Protein AF-A0A414SKC9-F1 (afdb_monomer_lite)

Organism: NCBI:txid40520

pLDDT: mean 85.46, std 13.26, range [43.56, 96.62]

Radius of gyration: 25.21 Å; chains: 1; bounding box: 48×33×68 Å

Foldseek 3Di:
DDDQDLVNLLVVLLVQLVVLVVCLVVVPDDDDPVPQPDPCNSVVSVVVSVVSVVVVVVVVCVVVVNDDDQPDDAQAWKWFDDPLDIDTFGFHDWDDDPVFIWTDTPPDIDTSVCYQPGMYSDPVSNVVNSVVVVVVVD

Sequence (138 aa):
MERLTLDDAIKYTKDVARKNRINKEKNTIIIPNSFISSNDCADKYGQVARWLERLKDYDDLEEKGLLFELPCKVGDLVFIISGENICGRKVKSIKILSTEIEFSTSDFTFRKESFGETVFLTRAEATKKLYEMEEQNG

Structure (mmCIF, N/CA/C/O backbone):
data_AF-A0A414SKC9-F1
#
_entry.id   AF-A0A414SKC9-F1
#
loop_
_atom_site.group_PDB
_atom_site.id
_atom_site.type_symbol
_atom_site.label_atom_id
_atom_site.label_alt_id
_atom_site.label_comp_id
_atom_site.label_asym_id
_atom_site.label_entity_id
_atom_site.label_seq_id
_atom_site.pdbx_PDB_ins_code
_atom_site.Cartn_x
_atom_site.Cartn_y
_atom_site.Cartn_z
_atom_site.occupancy
_atom_site.B_iso_or_equiv
_atom_site.auth_seq_id
_atom_site.auth_comp_id
_atom_site.auth_asym_id
_atom_site.auth_atom_id
_atom_site.pdbx_PDB_model_num
ATOM 1 N N . MET A 1 1 ? 2.800 -18.128 -28.504 1.00 59.84 1 MET A N 1
ATOM 2 C CA . MET A 1 1 ? 3.489 -16.823 -28.483 1.00 59.84 1 MET A CA 1
ATOM 3 C C . MET A 1 1 ? 4.120 -16.703 -27.113 1.00 59.84 1 MET A C 1
ATOM 5 O O . MET A 1 1 ? 3.415 -16.917 -26.133 1.00 59.84 1 MET A O 1
ATOM 9 N N . GLU A 1 2 ? 5.432 -16.520 -27.052 1.00 78.56 2 GLU A N 1
ATOM 10 C CA . GLU A 1 2 ? 6.170 -16.402 -25.791 1.00 78.56 2 GLU A CA 1
ATOM 11 C C . GLU A 1 2 ? 5.689 -15.152 -25.036 1.00 78.56 2 GLU A C 1
ATOM 13 O O . GLU A 1 2 ? 5.417 -14.123 -25.661 1.00 78.56 2 GLU A O 1
ATOM 18 N N . ARG A 1 3 ? 5.473 -15.257 -23.718 1.00 82.69 3 ARG A N 1
ATOM 19 C CA . ARG A 1 3 ? 5.048 -14.102 -22.914 1.00 82.69 3 ARG A CA 1
ATOM 20 C C . AR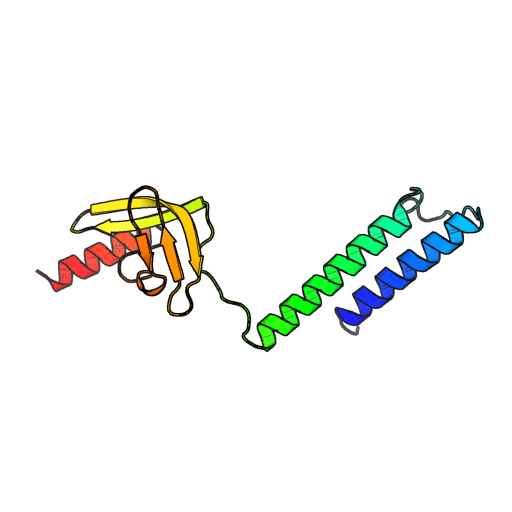G A 1 3 ? 6.235 -13.154 -22.771 1.00 82.69 3 ARG A C 1
ATOM 22 O O . ARG A 1 3 ? 7.316 -13.590 -22.399 1.00 82.69 3 ARG A O 1
ATOM 29 N N . LEU A 1 4 ? 6.013 -11.870 -23.041 1.00 87.69 4 LEU A N 1
ATOM 30 C CA . LEU A 1 4 ? 7.008 -10.825 -22.818 1.00 87.69 4 LEU A CA 1
ATOM 31 C C . LEU A 1 4 ? 7.382 -10.778 -21.328 1.00 87.69 4 LEU A C 1
ATOM 33 O O . LEU A 1 4 ? 6.494 -10.616 -20.490 1.00 87.69 4 LEU A O 1
ATOM 37 N N . THR A 1 5 ? 8.672 -10.902 -21.010 1.00 92.00 5 THR A N 1
ATOM 38 C CA . THR A 1 5 ? 9.169 -10.764 -19.633 1.00 92.00 5 THR A CA 1
ATOM 39 C C . THR A 1 5 ? 9.458 -9.300 -19.293 1.00 92.00 5 THR A C 1
ATOM 41 O O . THR A 1 5 ? 9.628 -8.456 -20.180 1.00 92.00 5 THR A O 1
ATOM 44 N N . LEU A 1 6 ? 9.533 -8.981 -17.996 1.00 91.31 6 LEU A N 1
ATOM 45 C CA . LEU A 1 6 ? 9.893 -7.636 -17.542 1.00 91.31 6 LEU A CA 1
ATOM 46 C C . LEU A 1 6 ? 11.309 -7.248 -18.005 1.00 91.31 6 LEU A C 1
ATOM 48 O O . LEU A 1 6 ? 11.529 -6.119 -18.443 1.00 91.31 6 LEU A O 1
ATOM 52 N N . ASP A 1 7 ? 12.240 -8.205 -18.011 1.00 92.31 7 ASP A N 1
ATOM 53 C CA . ASP A 1 7 ? 13.603 -8.013 -18.514 1.00 92.31 7 ASP A CA 1
ATOM 54 C C . ASP A 1 7 ? 13.642 -7.706 -20.014 1.00 92.31 7 ASP A C 1
ATOM 56 O O . ASP A 1 7 ? 14.345 -6.783 -20.445 1.00 92.31 7 ASP A O 1
ATOM 60 N N . ASP A 1 8 ? 12.834 -8.410 -20.810 1.00 93.62 8 ASP A N 1
ATOM 61 C CA . ASP A 1 8 ? 12.705 -8.133 -22.241 1.00 93.62 8 ASP A CA 1
ATOM 62 C C . ASP A 1 8 ? 12.139 -6.730 -22.488 1.00 93.62 8 ASP A C 1
ATOM 64 O O . ASP A 1 8 ? 12.639 -5.992 -23.344 1.00 93.62 8 ASP A O 1
ATOM 68 N N . ALA A 1 9 ? 11.133 -6.324 -21.706 1.00 92.56 9 ALA A N 1
ATOM 69 C CA . ALA A 1 9 ? 10.525 -5.001 -21.795 1.00 92.56 9 ALA A CA 1
ATOM 70 C C . ALA A 1 9 ? 11.512 -3.880 -21.419 1.00 92.56 9 ALA A C 1
ATOM 72 O O . ALA A 1 9 ? 11.601 -2.873 -22.133 1.00 92.56 9 ALA A O 1
ATOM 73 N N . ILE A 1 10 ? 12.293 -4.052 -20.345 1.00 93.81 10 ILE A N 1
ATOM 74 C CA . ILE A 1 10 ? 13.350 -3.110 -19.937 1.00 93.81 10 ILE A CA 1
ATOM 75 C C . ILE A 1 10 ? 14.387 -2.977 -21.054 1.00 93.81 10 ILE A C 1
ATOM 77 O O . ILE A 1 10 ? 14.714 -1.859 -21.472 1.00 93.81 10 ILE A O 1
ATOM 81 N N . LYS A 1 11 ? 14.885 -4.108 -21.568 1.00 94.12 11 LYS A N 1
ATOM 82 C CA . LYS A 1 11 ? 15.896 -4.144 -22.631 1.00 94.12 11 LYS A CA 1
ATOM 83 C C . LYS A 1 11 ? 15.404 -3.434 -23.889 1.00 94.12 11 LYS A C 1
ATOM 85 O O . LYS A 1 11 ? 16.082 -2.533 -24.386 1.00 94.12 11 LYS A O 1
ATOM 90 N N . TYR A 1 12 ? 14.208 -3.785 -24.361 1.00 90.38 12 TYR A N 1
ATOM 91 C CA . TYR A 1 12 ? 13.593 -3.166 -25.531 1.00 90.38 12 TYR A CA 1
ATOM 92 C C . TYR A 1 12 ? 13.460 -1.648 -25.363 1.00 90.38 12 TYR A C 1
ATOM 94 O O . TYR A 1 12 ? 13.878 -0.878 -26.229 1.00 90.38 12 TYR A O 1
ATOM 102 N N . THR A 1 13 ? 12.941 -1.203 -24.219 1.00 89.94 13 THR A N 1
ATOM 103 C CA . THR A 1 13 ? 12.705 0.218 -23.937 1.00 89.94 13 THR A CA 1
ATOM 104 C C . THR A 1 13 ? 14.014 1.017 -23.911 1.00 89.94 13 THR A C 1
ATOM 106 O O . THR A 1 13 ? 14.090 2.102 -24.497 1.00 89.94 13 THR A O 1
ATOM 109 N N . LYS A 1 14 ? 15.079 0.470 -23.306 1.00 90.12 14 LYS A N 1
ATOM 110 C CA . LYS A 1 14 ? 16.421 1.079 -23.320 1.00 90.12 14 LYS A CA 1
ATOM 111 C C . LYS A 1 14 ? 16.987 1.186 -24.733 1.00 90.12 14 LYS A C 1
ATOM 113 O O . LYS A 1 14 ? 17.551 2.222 -25.092 1.00 90.12 14 LYS A O 1
ATOM 118 N N . ASP A 1 15 ? 16.822 0.145 -25.543 1.00 88.50 15 ASP A N 1
ATOM 119 C CA . ASP A 1 15 ? 17.288 0.147 -26.928 1.00 88.50 15 ASP A CA 1
ATOM 120 C C . ASP A 1 15 ? 16.556 1.180 -27.783 1.00 88.50 15 ASP A C 1
ATOM 122 O O . ASP A 1 15 ? 17.188 1.889 -28.572 1.00 88.50 15 ASP A O 1
ATOM 126 N N . VAL A 1 16 ? 15.242 1.320 -27.599 1.00 85.25 16 VAL A N 1
ATOM 127 C CA . VAL A 1 16 ? 14.455 2.373 -28.248 1.00 85.25 16 VAL A CA 1
ATOM 128 C C . VAL A 1 16 ? 14.952 3.750 -27.806 1.00 85.25 16 VAL A C 1
ATOM 130 O O . VAL A 1 16 ? 15.236 4.590 -28.661 1.00 85.25 16 VAL A O 1
ATOM 133 N N . ALA A 1 17 ? 15.143 3.989 -26.506 1.00 85.44 17 ALA A N 1
ATOM 134 C CA . ALA A 1 17 ? 15.663 5.262 -26.001 1.00 85.44 17 ALA A CA 1
ATOM 135 C C . ALA A 1 17 ? 17.030 5.614 -26.619 1.00 85.44 17 ALA A C 1
ATOM 137 O O . ALA A 1 17 ? 17.232 6.728 -27.105 1.00 85.44 17 ALA A O 1
ATOM 138 N N . ARG A 1 18 ? 17.953 4.644 -26.670 1.00 85.62 18 ARG A N 1
ATOM 139 C CA . ARG A 1 18 ? 19.290 4.799 -27.264 1.00 85.62 18 ARG A CA 1
ATOM 140 C C . ARG A 1 18 ? 19.225 5.135 -28.752 1.00 85.62 18 ARG A C 1
ATOM 142 O O . ARG A 1 18 ? 19.877 6.083 -29.184 1.00 85.62 18 ARG A O 1
ATOM 149 N N . LYS A 1 19 ? 18.438 4.387 -29.533 1.00 82.81 19 LYS A N 1
ATOM 150 C CA . LYS A 1 19 ? 18.257 4.641 -30.973 1.00 82.81 19 LYS A CA 1
ATOM 151 C C . LYS A 1 19 ? 17.720 6.051 -31.222 1.00 82.81 19 LYS A C 1
ATOM 153 O O . LYS A 1 19 ? 18.223 6.748 -32.096 1.00 82.81 19 LYS A O 1
ATOM 158 N N . ASN A 1 20 ? 16.770 6.502 -30.403 1.00 77.06 20 ASN A N 1
ATOM 159 C CA . ASN A 1 20 ? 16.232 7.857 -30.495 1.00 77.06 20 ASN A CA 1
ATOM 160 C C . ASN A 1 20 ? 17.271 8.944 -30.164 1.00 77.06 20 ASN A C 1
ATOM 162 O O . ASN A 1 20 ? 17.295 9.963 -30.851 1.00 77.06 20 ASN A O 1
ATOM 166 N N . ARG A 1 21 ? 18.169 8.735 -29.185 1.00 78.88 21 ARG A N 1
ATOM 167 C CA . ARG A 1 21 ? 19.283 9.675 -28.918 1.00 78.88 21 ARG A CA 1
ATOM 168 C C . ARG A 1 21 ? 20.233 9.797 -30.105 1.00 78.88 21 ARG A C 1
ATOM 170 O O . ARG A 1 21 ? 20.508 10.906 -30.548 1.00 78.88 21 ARG A O 1
ATOM 177 N N . ILE A 1 22 ? 20.662 8.662 -30.658 1.00 78.38 22 ILE A N 1
ATOM 178 C CA . ILE A 1 22 ? 21.570 8.624 -31.814 1.00 78.38 22 ILE A CA 1
ATOM 179 C C . ILE A 1 22 ? 20.944 9.339 -33.020 1.00 78.38 22 ILE A C 1
ATOM 181 O O . ILE A 1 22 ? 21.619 10.095 -33.713 1.00 78.38 22 ILE A O 1
ATOM 185 N N . ASN A 1 23 ? 19.649 9.126 -33.269 1.00 71.75 23 ASN A N 1
ATOM 186 C CA . ASN A 1 23 ? 18.946 9.785 -34.371 1.00 71.75 23 ASN A CA 1
ATOM 187 C C . ASN A 1 23 ? 18.857 11.307 -34.176 1.00 71.75 23 ASN A C 1
ATOM 189 O O . ASN A 1 23 ? 19.034 12.052 -35.140 1.00 71.75 23 ASN A O 1
ATOM 193 N N . LYS A 1 24 ? 18.633 11.764 -32.935 1.00 70.00 24 LYS A N 1
ATOM 194 C CA . LYS A 1 24 ? 18.621 13.189 -32.571 1.00 70.00 24 LYS A CA 1
ATOM 195 C C . LYS A 1 24 ? 19.979 13.848 -32.826 1.00 70.00 24 LYS A C 1
ATOM 197 O O . LYS A 1 24 ? 20.029 14.905 -33.443 1.00 70.00 24 LYS A O 1
ATOM 202 N N . GLU A 1 25 ? 21.073 13.211 -32.409 1.00 71.88 25 GLU A N 1
ATOM 203 C CA . GLU A 1 25 ? 22.442 13.714 -32.618 1.00 71.88 25 GLU A CA 1
ATOM 204 C C . GLU A 1 25 ? 22.825 13.791 -34.102 1.00 71.88 25 GLU A C 1
ATOM 206 O O . GLU A 1 25 ? 23.480 14.736 -34.533 1.00 71.88 25 GLU A O 1
ATOM 211 N N . LYS A 1 26 ? 22.393 12.813 -34.905 1.00 72.12 26 LYS A N 1
ATOM 212 C CA . LYS A 1 26 ? 22.717 12.735 -36.337 1.00 72.12 26 LYS A CA 1
ATOM 213 C C . LYS A 1 26 ? 21.822 13.601 -37.231 1.00 72.12 26 LYS A C 1
ATOM 215 O O . LYS A 1 26 ? 21.963 13.537 -38.451 1.00 72.12 26 LYS A O 1
ATOM 220 N N . ASN A 1 27 ? 20.888 14.367 -36.656 1.00 61.88 27 ASN A N 1
ATOM 221 C CA . ASN A 1 27 ? 19.907 15.202 -37.363 1.00 61.88 27 ASN A CA 1
ATOM 222 C C . ASN A 1 27 ? 19.174 14.461 -38.505 1.00 61.88 27 ASN A C 1
ATOM 224 O O . ASN A 1 27 ? 18.780 15.044 -39.514 1.00 61.88 27 ASN A O 1
ATOM 228 N N . THR A 1 28 ? 19.042 13.137 -38.375 1.00 57.84 28 THR A N 1
ATOM 229 C CA . THR A 1 28 ? 18.430 12.284 -39.391 1.00 57.84 28 THR A CA 1
ATOM 230 C C . THR A 1 28 ? 16.948 12.207 -39.058 1.00 57.84 28 THR A C 1
ATOM 232 O O . THR A 1 28 ? 16.547 11.464 -38.163 1.00 57.84 28 THR A O 1
ATOM 235 N N . ILE A 1 29 ? 16.132 13.023 -39.728 1.00 58.91 29 ILE A N 1
ATOM 236 C CA . ILE A 1 29 ? 14.672 12.970 -39.602 1.00 58.91 29 ILE A CA 1
ATOM 237 C C . ILE A 1 29 ? 14.220 11.598 -40.113 1.00 58.91 29 ILE A C 1
ATOM 239 O O . ILE A 1 29 ? 14.096 11.381 -41.314 1.00 58.91 29 ILE A O 1
ATOM 243 N N . ILE A 1 30 ? 13.990 10.653 -39.204 1.00 54.03 30 ILE A N 1
ATOM 244 C CA . ILE A 1 30 ? 13.285 9.411 -39.512 1.00 54.03 30 ILE A CA 1
ATOM 245 C C . ILE A 1 30 ? 11.843 9.608 -39.044 1.00 54.03 30 ILE A C 1
ATOM 247 O O . ILE A 1 30 ? 11.563 9.549 -37.849 1.00 54.03 30 ILE A O 1
ATOM 251 N N . ILE A 1 31 ? 10.920 9.836 -39.976 1.00 52.72 31 ILE A N 1
ATOM 252 C CA . ILE A 1 31 ? 9.481 9.658 -39.740 1.00 52.72 31 ILE A CA 1
ATOM 253 C C . ILE A 1 31 ? 8.988 8.720 -40.848 1.00 52.72 31 ILE A C 1
ATOM 255 O O . ILE A 1 31 ? 9.130 9.054 -42.022 1.00 52.72 31 ILE A O 1
ATOM 259 N N . PRO A 1 32 ? 8.522 7.506 -40.497 1.00 45.16 32 PRO A N 1
ATOM 260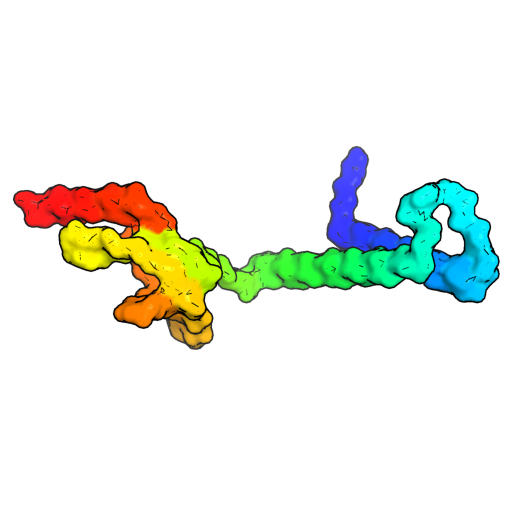 C CA . PRO A 1 32 ? 7.088 7.292 -40.321 1.00 45.16 32 PRO A CA 1
ATOM 261 C C . PRO A 1 32 ? 6.782 6.343 -39.155 1.00 45.16 32 PRO A C 1
ATOM 263 O O . PRO A 1 32 ? 6.618 5.139 -39.310 1.00 45.16 32 PRO A O 1
ATOM 266 N N . ASN A 1 33 ? 6.656 6.922 -37.968 1.00 43.56 33 ASN A N 1
ATOM 267 C CA . ASN A 1 33 ? 5.501 6.650 -37.121 1.00 43.56 33 ASN A CA 1
ATOM 268 C C . ASN A 1 33 ? 5.236 7.942 -36.352 1.00 43.56 33 ASN A C 1
ATOM 270 O O . ASN A 1 33 ? 6.034 8.366 -35.516 1.00 43.56 33 ASN A O 1
ATOM 274 N N . SER A 1 34 ? 4.132 8.601 -36.684 1.00 46.56 34 SER A N 1
ATOM 275 C CA . SER A 1 34 ? 3.702 9.922 -36.205 1.00 46.56 34 SER A CA 1
ATOM 276 C C . SER A 1 34 ? 3.516 10.043 -34.682 1.00 46.56 34 SER A C 1
ATOM 278 O O . SER A 1 34 ? 3.122 11.097 -34.200 1.00 46.56 34 SER A O 1
ATOM 280 N N . PHE A 1 35 ? 3.840 9.007 -33.904 1.00 47.22 35 PHE A N 1
ATOM 281 C CA . PHE A 1 35 ? 3.797 9.017 -32.440 1.00 47.22 35 PHE A CA 1
ATOM 282 C C . PHE A 1 35 ? 5.120 9.420 -31.771 1.00 47.22 35 PH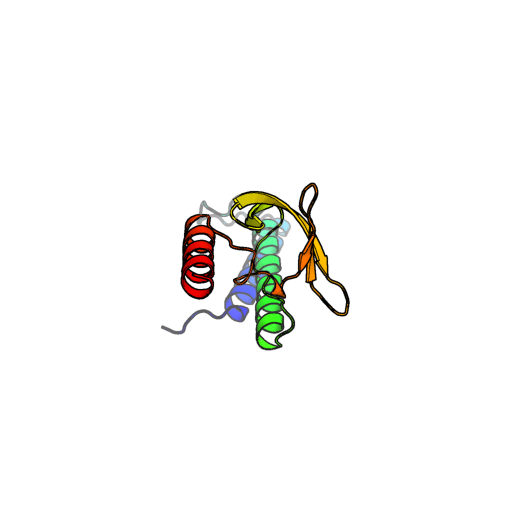E A C 1
ATOM 284 O O . PHE A 1 35 ? 5.150 9.644 -30.563 1.00 47.22 35 PHE A O 1
ATOM 291 N N . ILE A 1 36 ? 6.216 9.519 -32.533 1.00 49.59 36 ILE A N 1
ATOM 292 C CA . ILE A 1 36 ? 7.574 9.648 -31.984 1.00 49.59 36 ILE A CA 1
ATOM 293 C C . ILE A 1 36 ? 8.358 10.805 -32.643 1.00 49.59 36 ILE A C 1
ATOM 295 O O . ILE A 1 36 ? 9.578 10.784 -32.731 1.00 49.59 36 ILE A O 1
ATOM 299 N N . SER A 1 37 ? 7.684 11.854 -33.122 1.00 50.84 37 SER A N 1
ATOM 300 C CA . SER A 1 37 ? 8.360 13.056 -33.652 1.00 50.84 37 SER A CA 1
ATOM 301 C C . SER A 1 37 ? 8.419 14.206 -32.641 1.00 50.84 37 SER A C 1
ATOM 303 O O . SER A 1 37 ? 8.334 15.375 -33.013 1.00 50.84 37 SER A O 1
ATOM 305 N N . SER A 1 38 ? 8.534 13.901 -31.348 1.00 54.34 38 SER A N 1
ATOM 306 C CA . SER A 1 38 ? 8.819 14.924 -30.340 1.00 54.34 38 SER A CA 1
ATOM 307 C C . SER A 1 38 ? 10.268 14.785 -29.887 1.00 54.34 38 SER A C 1
ATOM 309 O O . SER A 1 38 ? 10.765 13.678 -29.671 1.00 54.34 38 SER A O 1
ATOM 311 N N . ASN A 1 39 ? 10.940 15.925 -29.732 1.00 57.06 39 ASN A N 1
ATOM 312 C CA . ASN A 1 39 ? 12.343 16.064 -29.321 1.00 57.06 39 ASN A CA 1
ATOM 313 C C . ASN A 1 39 ? 12.682 15.374 -27.973 1.00 57.06 39 ASN A C 1
ATOM 315 O O . ASN A 1 39 ? 13.859 15.273 -27.617 1.00 57.06 39 ASN A O 1
ATOM 319 N N . ASP A 1 40 ? 11.653 14.878 -27.272 1.00 64.50 40 ASP A N 1
ATOM 320 C CA . ASP A 1 40 ? 11.668 14.284 -25.931 1.00 64.50 40 ASP A CA 1
ATOM 321 C C . ASP A 1 40 ? 11.439 12.766 -25.938 1.00 64.50 40 ASP A C 1
ATOM 323 O O . ASP A 1 40 ? 11.345 12.144 -24.880 1.00 64.50 40 ASP A O 1
ATOM 327 N N . CYS A 1 41 ? 11.296 12.140 -27.110 1.00 71.62 41 CYS A N 1
ATOM 328 C CA . CYS A 1 41 ? 11.043 10.704 -27.212 1.00 71.62 41 CYS A CA 1
ATOM 329 C C . CYS A 1 41 ? 12.076 9.882 -26.418 1.00 71.62 41 CYS A C 1
ATOM 331 O O . CYS A 1 41 ? 11.710 9.043 -25.593 1.00 71.62 41 CYS A O 1
ATOM 333 N N . ALA A 1 42 ? 13.365 10.141 -26.642 1.00 74.50 42 ALA A N 1
ATOM 334 C CA . ALA A 1 42 ? 14.440 9.412 -25.980 1.00 74.50 42 ALA A CA 1
ATOM 335 C C . ALA A 1 42 ? 14.348 9.495 -24.450 1.00 74.50 42 ALA A C 1
ATOM 337 O O . ALA A 1 42 ? 14.605 8.511 -23.755 1.00 74.50 42 ALA A O 1
ATOM 338 N N . ASP A 1 43 ? 13.943 10.653 -23.932 1.00 82.31 43 ASP A N 1
ATOM 339 C CA . ASP A 1 43 ? 13.836 10.898 -22.500 1.00 82.31 43 ASP A CA 1
ATOM 340 C C . ASP A 1 43 ? 12.595 10.232 -21.905 1.00 82.31 43 ASP A C 1
ATOM 342 O O . ASP A 1 43 ? 12.686 9.643 -20.826 1.00 82.31 43 ASP A O 1
ATOM 346 N N . LYS A 1 44 ? 11.476 10.211 -22.642 1.00 84.38 44 LYS A N 1
ATOM 347 C CA . LYS A 1 44 ? 10.262 9.463 -22.274 1.00 84.38 44 LYS A CA 1
ATOM 348 C C . LYS A 1 44 ? 10.519 7.958 -22.212 1.00 84.38 44 LYS A C 1
ATOM 350 O O . LYS A 1 44 ? 10.236 7.345 -21.188 1.00 84.38 44 LYS A O 1
ATOM 355 N N . TYR A 1 45 ? 11.119 7.358 -23.244 1.00 85.62 45 TYR A N 1
ATOM 356 C CA . TYR A 1 45 ? 11.485 5.934 -23.197 1.00 85.62 45 TYR A CA 1
ATOM 357 C C . TYR A 1 45 ? 12.525 5.659 -22.105 1.00 85.62 45 TYR A C 1
ATOM 359 O O . TYR A 1 45 ? 12.427 4.664 -21.393 1.00 85.62 45 TYR A O 1
ATOM 367 N N . GLY A 1 46 ? 13.476 6.571 -21.893 1.00 86.19 46 GLY A N 1
ATOM 368 C CA . GLY A 1 46 ? 14.400 6.483 -20.766 1.00 86.19 46 GLY A CA 1
ATOM 369 C C . GLY A 1 46 ? 13.692 6.492 -19.405 1.00 86.19 46 GLY A C 1
ATOM 370 O O . GLY A 1 46 ? 14.091 5.756 -18.508 1.00 86.19 46 GLY A O 1
ATOM 371 N N . GLN A 1 47 ? 12.640 7.296 -19.237 1.00 90.56 47 GLN A N 1
ATOM 372 C CA . GLN A 1 47 ? 11.826 7.322 -18.020 1.00 90.56 47 GLN A CA 1
ATOM 373 C C . GLN A 1 47 ? 11.037 6.026 -17.829 1.00 90.56 47 GLN A C 1
ATOM 375 O O . GLN A 1 47 ? 11.059 5.477 -16.730 1.00 90.56 47 GLN A O 1
ATOM 380 N N . VAL A 1 48 ? 10.414 5.508 -18.890 1.00 91.94 48 VAL A N 1
ATOM 381 C CA . VAL A 1 48 ? 9.703 4.222 -18.850 1.00 91.94 48 VAL A CA 1
ATOM 382 C C . VAL A 1 48 ? 10.653 3.094 -18.448 1.00 91.94 48 VAL A C 1
ATOM 384 O O . VAL A 1 48 ? 10.316 2.310 -17.569 1.00 91.94 48 VAL A O 1
ATOM 387 N N . ALA A 1 49 ? 11.869 3.053 -19.003 1.00 91.75 49 ALA A N 1
ATOM 388 C CA . ALA A 1 49 ? 12.863 2.046 -18.631 1.00 91.75 49 ALA A CA 1
ATOM 389 C C . ALA A 1 49 ? 13.202 2.094 -17.130 1.00 91.75 49 ALA A C 1
ATOM 391 O O . ALA A 1 49 ? 13.248 1.049 -16.492 1.00 91.75 49 ALA A O 1
ATOM 392 N N . ARG A 1 50 ? 13.356 3.295 -16.553 1.00 93.00 50 ARG A N 1
ATOM 393 C CA . ARG A 1 50 ? 13.599 3.460 -15.108 1.00 93.00 50 ARG A CA 1
ATOM 394 C C . ARG A 1 50 ? 12.418 3.005 -14.250 1.00 93.00 50 ARG A C 1
ATOM 396 O O . ARG A 1 50 ? 12.621 2.486 -13.159 1.00 93.00 50 ARG A O 1
ATOM 403 N N . TRP A 1 51 ? 11.183 3.232 -14.698 1.00 96.38 51 TRP A N 1
ATOM 404 C CA . TRP A 1 51 ? 10.004 2.738 -13.982 1.00 96.38 51 TRP A CA 1
ATOM 405 C C . TRP A 1 51 ? 9.919 1.214 -14.010 1.00 96.38 51 TRP A C 1
ATOM 407 O O . TRP A 1 51 ? 9.603 0.622 -12.985 1.00 96.38 51 TRP A O 1
ATOM 417 N N . LEU A 1 52 ? 10.247 0.592 -15.144 1.00 95.25 52 LEU A N 1
ATOM 418 C CA . LEU A 1 52 ? 10.285 -0.864 -15.265 1.00 95.25 52 LEU A CA 1
ATOM 419 C C . LEU A 1 52 ? 11.388 -1.487 -14.393 1.00 95.25 52 LEU A C 1
ATOM 421 O O . LEU A 1 52 ? 11.153 -2.519 -13.779 1.00 95.25 52 LEU A O 1
ATOM 425 N N . GLU A 1 53 ? 12.556 -0.848 -14.281 1.00 94.50 53 GLU A N 1
ATOM 426 C CA . GLU A 1 53 ? 13.607 -1.281 -13.346 1.00 94.50 53 GLU A CA 1
ATOM 427 C C . GLU A 1 53 ? 13.135 -1.222 -11.892 1.00 94.50 53 GLU A C 1
ATOM 429 O O . GLU A 1 53 ? 13.270 -2.200 -11.170 1.00 94.50 53 GLU A O 1
ATOM 434 N N . ARG A 1 54 ? 12.500 -0.117 -11.481 1.00 95.06 54 ARG A N 1
ATOM 435 C CA . ARG A 1 54 ? 11.927 -0.015 -10.130 1.00 95.06 54 ARG A CA 1
ATOM 436 C C . ARG A 1 54 ? 10.869 -1.080 -9.867 1.00 95.06 54 ARG A C 1
ATOM 438 O O . ARG A 1 54 ? 10.771 -1.551 -8.744 1.00 95.06 54 ARG A O 1
ATOM 445 N N . LEU A 1 55 ? 10.061 -1.415 -10.872 1.00 93.88 55 LEU A N 1
ATOM 446 C CA . LEU A 1 55 ? 9.074 -2.485 -10.754 1.00 93.88 55 LEU A CA 1
ATOM 447 C C . LEU A 1 55 ? 9.762 -3.831 -10.516 1.00 93.88 55 LEU A C 1
ATOM 449 O O . LEU A 1 55 ? 9.373 -4.539 -9.600 1.00 93.88 55 LEU A O 1
ATOM 453 N N . LYS A 1 56 ? 10.835 -4.118 -11.259 1.00 92.88 56 LYS A N 1
ATOM 454 C CA . LYS A 1 56 ? 11.642 -5.323 -11.052 1.00 92.88 56 LYS A CA 1
ATOM 455 C C . LYS A 1 56 ? 12.222 -5.379 -9.637 1.00 92.88 56 LYS A C 1
ATOM 457 O O . LYS A 1 56 ? 12.167 -6.420 -8.998 1.00 92.88 56 LYS A O 1
ATOM 462 N N . ASP A 1 57 ? 12.729 -4.254 -9.134 1.00 91.44 57 ASP A N 1
ATOM 463 C CA . ASP A 1 57 ? 13.234 -4.175 -7.761 1.00 91.44 57 ASP A CA 1
ATOM 464 C C . ASP A 1 57 ? 12.126 -4.458 -6.729 1.00 91.44 57 ASP A C 1
ATOM 466 O O . ASP A 1 57 ? 12.395 -5.081 -5.705 1.00 91.44 57 ASP A O 1
ATOM 470 N N . TYR A 1 58 ? 10.886 -4.015 -6.973 1.00 90.12 58 TYR A N 1
ATOM 471 C CA . TYR A 1 58 ? 9.754 -4.322 -6.092 1.00 90.12 58 TYR A CA 1
ATOM 472 C C . TYR A 1 58 ? 9.373 -5.803 -6.130 1.00 90.12 58 TYR A C 1
ATOM 474 O O . TYR A 1 58 ? 9.233 -6.381 -5.056 1.00 90.12 58 TYR A O 1
ATOM 482 N N . ASP A 1 59 ? 9.272 -6.410 -7.315 1.00 88.12 59 ASP A N 1
ATOM 483 C CA . ASP A 1 59 ? 8.982 -7.844 -7.466 1.00 88.12 59 ASP A CA 1
ATOM 484 C C . ASP A 1 59 ? 10.041 -8.686 -6.723 1.00 88.12 59 ASP A C 1
ATOM 486 O O . ASP A 1 59 ? 9.713 -9.551 -5.913 1.00 88.12 59 ASP A O 1
ATOM 490 N N . ASP A 1 60 ? 11.325 -8.348 -6.886 1.00 90.00 60 ASP A N 1
ATOM 491 C CA . ASP A 1 60 ? 12.438 -8.986 -6.176 1.00 90.00 60 ASP A CA 1
ATOM 492 C C . ASP A 1 60 ? 12.340 -8.835 -4.644 1.00 90.00 60 ASP A C 1
ATOM 494 O O . ASP A 1 60 ? 12.736 -9.733 -3.896 1.00 90.00 60 ASP A O 1
ATOM 498 N N . LEU A 1 61 ? 11.904 -7.672 -4.147 1.00 89.88 61 LEU A N 1
ATOM 499 C CA . LEU A 1 61 ? 11.713 -7.431 -2.712 1.00 89.88 61 LEU A CA 1
ATOM 500 C C . LEU A 1 61 ? 10.505 -8.202 -2.171 1.00 89.88 61 LEU A C 1
ATOM 502 O O . LEU A 1 61 ? 10.556 -8.671 -1.032 1.00 89.88 61 LEU A O 1
ATOM 506 N N . GLU A 1 62 ? 9.445 -8.335 -2.966 1.00 87.44 62 GLU A N 1
ATOM 507 C CA . GLU A 1 62 ? 8.260 -9.124 -2.636 1.00 87.44 62 GLU A CA 1
ATOM 508 C C . GLU A 1 62 ? 8.609 -10.612 -2.527 1.00 87.44 62 GLU A C 1
ATOM 510 O O . GLU A 1 62 ? 8.341 -11.225 -1.494 1.00 87.44 62 GLU A O 1
ATOM 515 N N . GLU A 1 63 ? 9.316 -11.169 -3.519 1.00 87.56 63 GLU A N 1
ATOM 516 C CA . GLU A 1 63 ? 9.789 -12.562 -3.509 1.00 87.56 63 GLU A CA 1
ATOM 517 C C . GLU A 1 63 ? 10.705 -12.866 -2.314 1.00 87.56 63 GLU A C 1
ATOM 519 O O . GLU A 1 63 ? 10.669 -13.959 -1.746 1.00 87.56 63 GLU A O 1
ATOM 524 N N . LYS A 1 64 ? 11.513 -11.886 -1.890 1.00 87.88 64 LYS A N 1
ATOM 525 C CA . LYS A 1 64 ? 12.383 -11.993 -0.705 1.00 87.88 64 LYS A CA 1
ATOM 526 C C . LYS A 1 64 ? 11.639 -11.790 0.619 1.00 87.88 64 LYS A C 1
ATOM 528 O O . LYS A 1 64 ? 12.266 -11.900 1.672 1.00 87.88 64 LYS A O 1
ATOM 533 N N . GLY A 1 65 ? 10.345 -11.464 0.594 1.00 82.44 65 GLY A N 1
ATOM 534 C CA . GLY A 1 65 ? 9.550 -11.177 1.791 1.00 82.44 65 GLY A CA 1
ATOM 535 C C . GLY A 1 65 ? 9.981 -9.903 2.527 1.00 82.44 65 GLY A C 1
ATOM 536 O O . GLY A 1 65 ? 9.810 -9.802 3.739 1.00 82.44 65 GLY A O 1
ATOM 537 N N . LEU A 1 66 ? 10.580 -8.940 1.821 1.00 85.00 66 LEU A N 1
ATOM 538 C CA . LEU A 1 66 ? 11.070 -7.676 2.387 1.00 85.00 66 LEU A CA 1
ATOM 539 C C . LEU A 1 66 ? 10.025 -6.550 2.335 1.00 85.00 66 LEU A C 1
ATOM 541 O O . LEU A 1 66 ? 10.244 -5.484 2.914 1.00 85.00 66 LEU A O 1
ATOM 545 N N . LEU A 1 67 ? 8.897 -6.765 1.650 1.00 83.56 67 LEU A N 1
ATOM 546 C CA . LEU A 1 67 ? 7.784 -5.820 1.605 1.00 83.56 67 LEU A CA 1
ATOM 547 C C . LEU A 1 67 ? 6.784 -6.092 2.732 1.00 83.56 67 LEU A C 1
ATOM 549 O O . LEU A 1 67 ? 6.346 -7.219 2.946 1.00 83.56 67 LEU A O 1
ATOM 553 N N . PHE A 1 68 ? 6.392 -5.028 3.434 1.00 78.56 68 PHE A N 1
ATOM 554 C CA . PHE A 1 68 ? 5.317 -5.072 4.420 1.00 78.56 68 PHE A CA 1
ATOM 555 C C . PHE A 1 68 ? 4.003 -4.626 3.792 1.00 78.56 68 PHE A C 1
ATOM 557 O O . PHE A 1 68 ? 3.865 -3.473 3.380 1.00 78.56 68 PHE A O 1
ATOM 564 N N . GLU A 1 69 ? 3.009 -5.508 3.810 1.00 83.69 69 GLU A N 1
ATOM 565 C CA . GLU A 1 69 ? 1.640 -5.123 3.498 1.00 83.69 69 GLU A CA 1
ATOM 566 C C . GLU A 1 69 ? 1.024 -4.398 4.705 1.00 83.69 69 GLU A C 1
ATOM 568 O O . GLU A 1 69 ? 0.911 -4.935 5.823 1.00 83.69 69 GLU A O 1
ATOM 573 N N . LEU A 1 70 ? 0.679 -3.130 4.479 1.00 90.31 70 LEU A N 1
ATOM 574 C CA . LEU A 1 70 ? -0.052 -2.311 5.433 1.00 90.31 70 LEU A CA 1
ATOM 575 C C . LEU A 1 70 ? -1.558 -2.491 5.194 1.00 90.31 70 LEU A C 1
ATOM 577 O O . LEU A 1 70 ? -1.999 -2.367 4.055 1.00 90.31 70 LEU A O 1
ATOM 581 N N . PRO A 1 71 ? -2.362 -2.701 6.251 1.00 89.75 71 PRO A N 1
ATOM 582 C CA . PRO A 1 71 ? -3.812 -2.876 6.135 1.00 89.75 71 PRO A CA 1
ATOM 583 C C . PRO A 1 71 ? -4.545 -1.643 5.581 1.00 89.75 71 PRO A C 1
ATOM 585 O O . PRO A 1 71 ? -5.653 -1.767 5.069 1.00 89.75 71 PRO A O 1
ATOM 588 N N . CYS A 1 72 ? -3.955 -0.448 5.685 1.00 93.50 72 CYS A N 1
ATOM 589 C CA . CYS A 1 72 ? -4.497 0.789 5.122 1.00 93.50 72 CYS A CA 1
ATOM 590 C C . CYS A 1 72 ? -3.396 1.833 4.885 1.00 93.50 72 CYS A C 1
ATOM 592 O O . CYS A 1 72 ? -2.308 1.749 5.466 1.00 93.50 72 CYS A O 1
ATOM 594 N N . LYS A 1 73 ? -3.698 2.872 4.097 1.00 94.12 73 LYS A N 1
ATOM 595 C CA . LYS A 1 73 ? -2.809 4.027 3.872 1.00 94.12 73 LYS A CA 1
ATOM 596 C C . LYS A 1 73 ? -3.194 5.230 4.736 1.00 94.12 73 LYS A C 1
ATOM 598 O O . LYS A 1 73 ? -4.299 5.342 5.265 1.00 94.12 73 LYS A O 1
ATOM 603 N N . VAL A 1 74 ? -2.273 6.188 4.844 1.00 94.38 74 VAL A N 1
ATOM 604 C CA . VAL A 1 74 ? -2.563 7.494 5.451 1.00 94.38 74 VAL A CA 1
ATOM 605 C C . VAL A 1 74 ? -3.701 8.178 4.685 1.00 94.38 74 VAL A C 1
ATOM 607 O O . VAL A 1 74 ? -3.695 8.236 3.457 1.00 94.38 74 VAL A O 1
ATOM 610 N N . GLY A 1 75 ? -4.668 8.713 5.424 1.00 94.25 75 GLY A N 1
ATOM 611 C CA . GLY A 1 75 ? -5.870 9.357 4.903 1.00 94.25 75 GLY A CA 1
ATOM 612 C C . GLY A 1 75 ? -7.088 8.438 4.796 1.00 94.25 75 GLY A C 1
ATOM 613 O O . GLY A 1 75 ? -8.200 8.963 4.683 1.00 94.25 75 GLY A O 1
ATOM 614 N N . ASP A 1 76 ? -6.907 7.116 4.884 1.00 96.06 76 ASP A N 1
ATOM 615 C CA . ASP A 1 76 ? -8.021 6.167 4.873 1.00 96.06 76 ASP A CA 1
ATOM 616 C C . ASP A 1 76 ? -8.909 6.336 6.104 1.00 96.06 76 ASP A C 1
ATOM 618 O O . ASP A 1 76 ? -8.446 6.694 7.193 1.00 96.06 76 ASP A O 1
ATOM 622 N N . LEU A 1 77 ? -10.204 6.087 5.906 1.00 95.69 77 LEU A N 1
ATOM 623 C CA . LEU A 1 77 ? -11.198 6.065 6.967 1.00 95.69 77 LEU A CA 1
ATOM 624 C C . LEU A 1 77 ? -11.229 4.666 7.589 1.00 95.69 77 LEU A C 1
ATOM 626 O O . LEU A 1 77 ? -11.539 3.699 6.904 1.00 95.69 77 LEU A O 1
ATOM 630 N N . VAL A 1 78 ? -10.949 4.586 8.883 1.00 95.88 78 VAL A N 1
ATOM 631 C CA . VAL A 1 78 ? -11.053 3.372 9.696 1.00 95.88 78 VAL A CA 1
ATOM 632 C C . VAL A 1 78 ? -12.171 3.532 10.722 1.00 95.88 78 VAL A C 1
ATOM 634 O O . VAL A 1 78 ? -12.455 4.643 11.172 1.00 95.88 78 VAL A O 1
ATOM 637 N N . PHE A 1 79 ? -12.813 2.435 11.099 1.00 95.94 79 PHE A N 1
ATOM 638 C CA . PHE A 1 79 ? -13.891 2.387 12.081 1.00 95.94 79 PHE A CA 1
ATOM 639 C C . PHE A 1 79 ? -13.415 1.647 13.321 1.00 95.94 79 PHE A C 1
ATOM 641 O O . PHE A 1 79 ? -13.002 0.496 13.236 1.00 95.94 79 PHE A O 1
ATOM 648 N N . ILE A 1 80 ? -13.461 2.322 14.464 1.00 94.44 80 ILE A N 1
ATOM 649 C CA . ILE A 1 80 ? -12.948 1.815 15.733 1.00 94.44 80 ILE A CA 1
ATOM 650 C C . ILE A 1 80 ? -14.126 1.595 16.676 1.00 94.44 80 ILE A C 1
ATOM 652 O O . ILE A 1 80 ? -14.941 2.504 16.873 1.00 94.44 80 ILE A O 1
ATOM 656 N N . ILE A 1 81 ? -14.197 0.397 17.247 1.00 94.06 81 ILE A N 1
ATOM 657 C CA . ILE A 1 81 ? -15.156 0.023 18.284 1.00 94.06 81 ILE A CA 1
ATOM 658 C C . ILE A 1 81 ? -14.630 0.524 19.631 1.00 94.06 81 ILE A C 1
ATOM 660 O O . ILE A 1 81 ? -13.488 0.256 20.002 1.00 94.06 81 ILE A O 1
ATOM 664 N N . SER A 1 82 ? -15.459 1.268 20.359 1.00 89.00 82 SER A N 1
ATOM 665 C CA . SER A 1 82 ? -15.167 1.773 21.701 1.00 89.00 82 SER A CA 1
ATOM 666 C C . SER A 1 82 ? -16.407 1.605 22.577 1.00 89.00 82 SER A C 1
ATOM 668 O O . SER A 1 82 ? -17.346 2.406 22.509 1.00 89.00 82 SER A O 1
ATOM 670 N N . GLY A 1 83 ? -16.433 0.521 23.357 1.00 86.19 83 GLY A N 1
ATOM 671 C CA . GLY A 1 83 ? -17.644 0.063 24.043 1.00 86.19 83 GLY A CA 1
ATOM 672 C C . GLY A 1 83 ? -18.754 -0.246 23.035 1.00 86.19 83 GLY A C 1
ATOM 673 O O . GLY A 1 83 ? -18.508 -0.902 22.029 1.00 86.19 83 GLY A O 1
ATOM 674 N N . GLU A 1 84 ? -19.944 0.303 23.267 1.00 86.00 84 GLU A N 1
ATOM 675 C CA . GLU A 1 84 ? -21.126 0.157 22.398 1.00 86.00 84 GLU A CA 1
ATOM 676 C C . GLU A 1 84 ? -21.108 1.096 21.170 1.00 86.00 84 GLU A C 1
ATOM 678 O O . GLU A 1 84 ? -22.039 1.121 20.367 1.00 86.00 84 GLU A O 1
ATOM 683 N N . ASN A 1 85 ? -20.064 1.920 21.008 1.00 90.38 85 ASN A N 1
ATOM 684 C CA . ASN A 1 85 ? -19.996 2.928 19.950 1.00 90.38 85 ASN A CA 1
ATOM 685 C C . ASN A 1 85 ? -18.985 2.569 18.858 1.00 90.38 85 ASN A C 1
ATOM 687 O O . ASN A 1 85 ? -17.895 2.067 19.125 1.00 90.38 85 ASN A O 1
ATOM 691 N N . ILE A 1 86 ? -19.307 2.943 17.616 1.00 93.69 86 ILE A N 1
ATOM 692 C CA . ILE A 1 86 ? -18.399 2.844 16.465 1.00 93.69 86 ILE A CA 1
ATOM 693 C C . ILE A 1 86 ? -18.055 4.248 15.980 1.00 93.69 86 ILE A C 1
ATOM 695 O O . ILE A 1 86 ? -18.935 5.006 15.559 1.00 93.69 86 ILE A O 1
ATOM 699 N N . CYS A 1 87 ? -16.767 4.584 15.984 1.00 92.62 87 CYS A N 1
ATOM 700 C CA . CYS A 1 87 ? -16.275 5.884 15.541 1.00 92.62 87 CYS A CA 1
ATOM 701 C C . CYS A 1 87 ? -15.436 5.761 14.262 1.00 92.62 87 CYS A C 1
ATOM 703 O O . CYS A 1 87 ? -14.500 4.972 14.182 1.00 92.62 87 CYS A O 1
ATOM 705 N N . GLY A 1 88 ? -15.784 6.546 13.239 1.00 94.06 88 GLY A N 1
ATOM 706 C CA . GLY A 1 88 ? -15.012 6.640 11.999 1.00 94.06 88 GLY A CA 1
ATOM 707 C C . GLY A 1 88 ? -13.918 7.697 12.125 1.00 94.06 88 GLY A C 1
ATOM 708 O O . GLY A 1 88 ? -14.215 8.851 12.438 1.00 94.06 88 GLY A O 1
ATOM 709 N N . ARG A 1 89 ? -12.661 7.336 11.866 1.00 94.12 89 ARG A N 1
ATOM 710 C CA . ARG A 1 89 ? -11.503 8.234 11.971 1.00 94.12 89 ARG A CA 1
ATOM 711 C C . ARG A 1 89 ? -10.585 8.093 10.768 1.00 94.12 89 ARG A C 1
ATOM 713 O O . ARG A 1 89 ? -10.438 7.010 10.219 1.00 94.12 89 ARG A O 1
ATOM 720 N N . LYS A 1 90 ? -9.941 9.190 10.368 1.00 95.88 90 LYS A N 1
ATOM 721 C CA . LYS A 1 90 ? -8.917 9.152 9.318 1.00 95.88 90 LYS A CA 1
ATOM 722 C C . LYS A 1 90 ? -7.540 8.879 9.908 1.00 95.88 90 LYS A C 1
ATOM 724 O O . LYS A 1 90 ? -7.150 9.530 10.881 1.00 95.88 90 LYS A O 1
ATOM 729 N N . VAL A 1 91 ? -6.796 7.972 9.285 1.00 96.50 91 VAL A N 1
ATOM 730 C CA . VAL A 1 91 ? -5.389 7.722 9.620 1.00 96.50 91 VAL A CA 1
ATOM 731 C C . VAL A 1 91 ? -4.567 8.956 9.251 1.00 96.50 91 VAL A C 1
ATOM 733 O O . VAL A 1 91 ? -4.613 9.417 8.113 1.00 96.50 91 VAL A O 1
ATOM 736 N N . LYS A 1 92 ? -3.824 9.517 10.206 1.00 96.31 92 LYS A N 1
ATOM 737 C CA . LYS A 1 92 ? -2.970 10.697 10.000 1.00 96.31 92 LYS A CA 1
ATOM 738 C C . LYS A 1 92 ? -1.515 10.331 9.756 1.00 96.31 92 LYS A C 1
ATOM 740 O O . LYS A 1 92 ? -0.847 10.999 8.973 1.00 96.31 92 LYS A O 1
ATOM 745 N N . SER A 1 93 ? -1.020 9.300 10.424 1.00 95.25 93 SER A N 1
ATOM 746 C CA . SER A 1 93 ? 0.351 8.833 10.257 1.00 95.25 93 SER A CA 1
ATOM 747 C C . SER A 1 93 ? 0.468 7.353 10.582 1.00 95.25 93 SER A C 1
ATOM 749 O O . SER A 1 93 ? -0.342 6.795 11.322 1.00 95.25 93 SER A O 1
ATOM 751 N N . ILE A 1 94 ? 1.491 6.738 9.996 1.00 95.00 94 ILE A N 1
ATOM 752 C CA . ILE A 1 94 ? 1.879 5.354 10.242 1.00 95.00 94 ILE A CA 1
ATOM 753 C C . ILE A 1 94 ? 3.340 5.395 10.677 1.00 95.00 94 ILE A C 1
ATOM 755 O O . ILE A 1 94 ? 4.172 5.981 9.979 1.00 95.00 94 ILE A O 1
ATOM 759 N N . LYS A 1 95 ? 3.644 4.825 11.840 1.00 94.31 95 LYS A N 1
ATOM 760 C CA . LYS A 1 95 ? 5.007 4.682 12.351 1.00 94.31 95 LYS A CA 1
ATOM 761 C C . LYS A 1 95 ? 5.381 3.211 12.319 1.00 94.31 95 LYS A C 1
ATOM 763 O O . LYS A 1 95 ? 4.667 2.377 12.864 1.00 94.31 95 LYS A O 1
ATOM 768 N N . ILE A 1 96 ? 6.508 2.913 11.687 1.00 91.31 96 ILE A N 1
ATOM 769 C CA . ILE A 1 96 ? 7.085 1.572 11.668 1.00 91.31 96 ILE A CA 1
ATOM 770 C C . ILE A 1 96 ? 8.206 1.573 12.704 1.00 91.31 96 ILE A C 1
ATOM 772 O O . ILE A 1 96 ? 9.228 2.233 12.516 1.00 91.31 96 ILE A O 1
ATOM 776 N N . LEU A 1 97 ? 7.972 0.899 13.825 1.00 88.88 97 LEU A N 1
ATOM 777 C CA . LEU A 1 97 ? 8.956 0.677 14.880 1.00 88.88 97 LEU A CA 1
ATOM 778 C C . LEU A 1 97 ? 9.639 -0.675 14.639 1.00 88.88 97 LEU A C 1
ATOM 780 O O . LEU A 1 97 ? 9.160 -1.499 13.862 1.00 88.88 97 LEU A O 1
ATOM 784 N N . SER A 1 98 ? 10.756 -0.931 15.320 1.00 85.75 98 SER A N 1
ATOM 785 C CA . SER A 1 98 ? 11.447 -2.226 15.225 1.00 85.75 98 SER A CA 1
ATOM 786 C C . SER A 1 98 ? 10.610 -3.397 15.749 1.00 85.75 98 SER A C 1
ATOM 788 O O . SER A 1 98 ? 10.893 -4.542 15.409 1.00 85.75 98 SER A O 1
ATOM 790 N N . THR A 1 99 ? 9.608 -3.117 16.584 1.00 86.56 99 THR A N 1
ATOM 791 C CA . THR A 1 99 ? 8.771 -4.123 17.246 1.00 86.56 99 THR A CA 1
ATOM 792 C C . THR A 1 99 ? 7.336 -4.161 16.735 1.00 86.56 99 THR A C 1
ATOM 794 O O . THR A 1 99 ? 6.698 -5.198 16.860 1.00 86.56 99 THR A O 1
ATOM 797 N N . GLU A 1 100 ? 6.808 -3.059 16.198 1.00 90.19 100 GLU A N 1
ATOM 798 C CA . GLU A 1 100 ? 5.389 -2.946 15.845 1.00 90.19 100 GLU A CA 1
ATOM 799 C C . GLU A 1 100 ? 5.109 -1.834 14.830 1.00 90.19 100 GLU A C 1
ATOM 801 O O . GLU A 1 100 ? 5.937 -0.952 14.588 1.00 90.19 100 GLU A O 1
ATOM 806 N N . ILE A 1 101 ? 3.917 -1.872 14.235 1.00 92.31 101 ILE A N 1
ATOM 807 C CA . ILE A 1 101 ? 3.426 -0.830 13.332 1.00 92.31 101 ILE A CA 1
ATOM 808 C C . ILE A 1 101 ? 2.272 -0.108 14.022 1.00 92.31 101 ILE A C 1
ATOM 810 O O . ILE A 1 101 ? 1.237 -0.709 14.315 1.00 92.31 101 ILE A O 1
ATOM 814 N N . GLU A 1 102 ? 2.446 1.191 14.247 1.00 94.50 102 GLU A N 1
ATOM 815 C CA . GLU A 1 102 ? 1.454 2.055 14.879 1.00 94.50 102 GLU A CA 1
ATOM 816 C C . GLU A 1 102 ? 0.760 2.949 13.854 1.00 94.50 102 GLU A C 1
ATOM 818 O O . GLU A 1 102 ? 1.391 3.580 13.003 1.00 94.50 102 GLU A O 1
ATOM 823 N N . PHE A 1 103 ? -0.553 3.068 13.999 1.00 95.50 103 PHE A N 1
ATOM 824 C CA . PHE A 1 103 ? -1.417 3.956 13.242 1.00 95.50 103 PHE A CA 1
ATOM 825 C C . PHE A 1 103 ? -1.940 5.030 14.187 1.00 95.50 103 PHE A C 1
ATOM 827 O O . PHE A 1 103 ? -2.594 4.731 15.185 1.00 95.50 103 PHE A O 1
ATOM 834 N N . SER A 1 104 ? -1.685 6.296 13.869 1.00 94.69 104 SER A N 1
ATOM 835 C CA . SER A 1 104 ? -2.197 7.424 14.647 1.00 94.69 104 SER A CA 1
ATOM 836 C C . SER A 1 104 ? -3.286 8.159 13.876 1.00 94.69 104 SER A C 1
ATOM 838 O O . SER A 1 104 ? -3.130 8.504 12.703 1.00 94.69 104 SER A O 1
ATOM 840 N N . THR A 1 105 ? -4.391 8.435 14.558 1.00 92.31 105 THR A N 1
ATOM 841 C CA . THR A 1 105 ? -5.485 9.299 14.095 1.00 92.31 105 THR A CA 1
ATOM 842 C C . THR A 1 105 ? -5.395 10.664 14.789 1.00 92.31 105 THR A C 1
ATOM 844 O O . THR A 1 105 ? -4.330 11.059 15.259 1.00 92.31 105 THR A O 1
ATOM 847 N N . SER A 1 106 ? -6.477 11.445 14.823 1.00 89.06 106 SER A N 1
ATOM 848 C CA . SER A 1 106 ? -6.498 12.753 15.492 1.00 89.06 106 SER A CA 1
ATOM 849 C C . SER A 1 106 ? -6.226 12.705 16.997 1.00 89.06 106 SER A C 1
ATOM 851 O O . SER A 1 106 ? -5.628 13.638 17.517 1.00 89.06 106 SER A O 1
ATOM 853 N N . ASP A 1 107 ? -6.674 11.653 17.665 1.00 87.44 107 ASP A N 1
ATOM 854 C CA . ASP A 1 107 ? -6.802 11.571 19.127 1.00 87.44 107 ASP A CA 1
ATOM 855 C C . ASP A 1 107 ? -6.753 10.116 19.615 1.00 87.44 107 ASP A C 1
ATOM 857 O O . ASP A 1 107 ? -6.977 9.840 20.787 1.00 87.44 107 ASP A O 1
ATOM 861 N N . PHE A 1 108 ? -6.453 9.178 18.716 1.00 89.12 108 PHE A N 1
ATOM 862 C CA . PHE A 1 108 ? -6.371 7.758 19.027 1.00 89.12 108 PHE A CA 1
ATOM 863 C C . PHE A 1 108 ? -5.240 7.103 18.236 1.00 89.12 108 PHE A C 1
ATOM 865 O O . PHE A 1 108 ? -5.108 7.354 17.033 1.00 89.12 108 PHE A O 1
ATOM 872 N N . THR A 1 109 ? -4.455 6.263 18.903 1.00 93.75 109 THR A N 1
ATOM 873 C CA . THR A 1 109 ? -3.384 5.462 18.302 1.00 93.75 109 THR A CA 1
ATOM 874 C C . THR A 1 109 ? -3.693 3.992 18.534 1.00 93.75 109 THR A C 1
ATOM 876 O O . THR A 1 109 ? -4.102 3.616 19.628 1.00 93.75 109 THR A O 1
ATOM 879 N N . PHE A 1 110 ? -3.498 3.176 17.507 1.00 93.56 110 PHE A N 1
ATOM 880 C CA . PHE A 1 110 ? -3.703 1.734 17.554 1.00 93.56 110 PHE A CA 1
ATOM 881 C C . PHE A 1 110 ? -2.606 1.020 16.774 1.00 93.56 110 PHE A C 1
ATOM 883 O O . PHE A 1 110 ? -1.881 1.637 15.993 1.00 93.56 110 PHE A O 1
ATOM 890 N N . ARG A 1 111 ? -2.471 -0.283 17.000 1.00 94.06 111 ARG A N 1
ATOM 891 C CA . ARG A 1 111 ? -1.435 -1.096 16.362 1.00 94.06 111 ARG A CA 1
ATOM 892 C C . ARG A 1 111 ? -2.013 -1.892 15.202 1.00 94.06 111 ARG A C 1
ATOM 894 O O . ARG A 1 111 ? -3.232 -2.011 15.071 1.00 94.06 111 ARG A O 1
ATOM 901 N N . LYS A 1 112 ? -1.147 -2.450 14.356 1.00 92.69 112 LYS A N 1
ATOM 902 C CA . LYS A 1 112 ? -1.566 -3.324 13.251 1.00 92.69 112 LYS A CA 1
ATOM 903 C C . LYS A 1 112 ? -2.419 -4.499 13.744 1.00 92.69 112 LYS A C 1
ATOM 905 O O . LYS A 1 112 ? -3.371 -4.874 13.072 1.00 92.69 112 LYS A O 1
ATOM 910 N N . GLU A 1 113 ? -2.118 -5.035 14.919 1.00 91.94 113 GLU A N 1
ATOM 911 C CA . GLU A 1 113 ? -2.814 -6.180 15.516 1.00 91.94 113 GLU A CA 1
ATOM 912 C C . GLU A 1 113 ? -4.258 -5.841 15.911 1.00 91.94 113 GLU A C 1
ATOM 914 O O . GLU A 1 113 ? -5.092 -6.729 16.012 1.00 91.94 113 GLU A O 1
ATOM 919 N N . SER A 1 114 ? -4.589 -4.555 16.076 1.00 93.75 114 SER A N 1
ATOM 920 C CA . SER A 1 114 ? -5.951 -4.119 16.400 1.00 93.75 114 SER A CA 1
ATOM 921 C C . SER A 1 114 ? -6.933 -4.273 15.226 1.00 93.75 114 SER A C 1
ATOM 923 O O . SER A 1 114 ? -8.149 -4.206 15.436 1.00 93.75 114 SER A O 1
ATOM 925 N N . PHE A 1 115 ? -6.435 -4.462 13.995 1.00 93.69 115 PHE A N 1
ATOM 926 C CA . PHE A 1 115 ? -7.280 -4.704 12.826 1.00 93.69 115 PHE A CA 1
ATOM 927 C C . PHE A 1 115 ? -7.991 -6.058 12.916 1.00 93.69 115 PHE A C 1
ATOM 929 O O . PHE A 1 115 ? -7.366 -7.083 13.158 1.00 93.69 115 PHE A O 1
ATOM 936 N N . GLY A 1 116 ? -9.304 -6.066 12.683 1.00 92.69 116 GLY A N 1
ATOM 937 C CA . GLY A 1 116 ? -10.140 -7.269 12.770 1.00 92.69 116 GLY A CA 1
ATOM 938 C C . GLY A 1 116 ? -10.644 -7.590 14.183 1.00 92.69 116 GLY A C 1
ATOM 939 O O . GLY A 1 116 ? -11.597 -8.358 14.325 1.00 92.69 116 GLY A O 1
ATOM 940 N N . GLU A 1 117 ? -10.067 -6.969 15.215 1.00 93.38 117 GLU A N 1
ATOM 941 C CA . GLU A 1 117 ? -10.528 -7.081 16.603 1.00 93.38 117 GLU A CA 1
ATOM 942 C C . GLU A 1 117 ? -11.374 -5.875 17.008 1.00 93.38 117 GLU A C 1
ATOM 944 O O . GLU A 1 117 ? -12.556 -6.008 17.319 1.00 93.38 117 GLU A O 1
ATOM 949 N N . THR A 1 118 ? -10.769 -4.686 16.977 1.00 93.81 118 THR A N 1
ATOM 950 C CA . THR A 1 118 ? -11.387 -3.425 17.421 1.00 93.81 118 THR A CA 1
ATOM 951 C C . THR A 1 118 ? -11.364 -2.347 16.343 1.00 93.81 118 THR A C 1
ATOM 953 O O . THR A 1 118 ? -12.092 -1.361 16.453 1.00 93.81 118 THR A O 1
ATOM 956 N N . VAL A 1 119 ? -10.571 -2.532 15.282 1.00 95.69 119 VAL A N 1
ATOM 957 C CA . VAL A 1 119 ? -10.425 -1.594 14.163 1.00 95.69 119 VAL A CA 1
ATOM 958 C C . VAL A 1 119 ? -10.768 -2.280 12.843 1.00 95.69 119 VAL A C 1
ATOM 960 O O . VAL A 1 119 ? -10.304 -3.382 12.562 1.00 95.69 119 VAL A O 1
ATOM 963 N N . PHE A 1 120 ? -11.558 -1.613 12.007 1.00 96.62 120 PHE A N 1
ATOM 964 C CA . PHE A 1 120 ? -12.076 -2.155 10.750 1.00 96.62 120 PHE A CA 1
ATOM 965 C C . PHE A 1 120 ? -11.986 -1.129 9.622 1.00 96.62 120 PHE A C 1
ATOM 967 O O . PHE A 1 120 ? -12.024 0.079 9.862 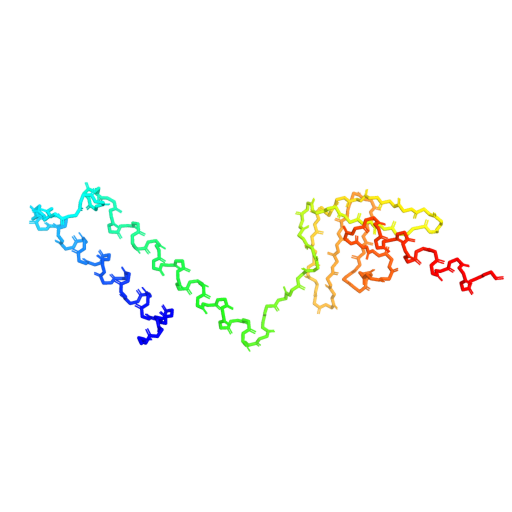1.00 96.62 120 PHE A O 1
ATOM 974 N N . LEU A 1 121 ? -11.889 -1.594 8.375 1.00 95.62 121 LEU A N 1
ATOM 975 C CA . LEU A 1 121 ? -11.851 -0.710 7.203 1.00 95.62 121 LEU A CA 1
ATOM 976 C C . LEU A 1 121 ? -13.250 -0.234 6.806 1.00 95.62 121 LEU A C 1
ATOM 978 O O . LEU A 1 121 ? -13.404 0.833 6.212 1.00 95.62 121 LEU A O 1
ATOM 982 N N . THR A 1 122 ? -14.288 -0.989 7.171 1.00 96.00 122 THR A N 1
ATOM 983 C CA . THR A 1 122 ? -15.677 -0.626 6.892 1.00 96.00 122 THR A CA 1
ATOM 984 C C . THR A 1 122 ? -16.521 -0.565 8.160 1.00 96.00 122 THR A C 1
ATOM 986 O O . THR A 1 122 ? -16.301 -1.282 9.137 1.00 96.00 122 THR A O 1
ATOM 989 N N . ARG A 1 123 ? -17.553 0.288 8.134 1.00 95.25 123 ARG A N 1
ATOM 990 C CA . ARG A 1 123 ? -18.523 0.368 9.232 1.00 95.25 123 ARG A CA 1
ATOM 991 C C . ARG A 1 123 ? -19.303 -0.934 9.389 1.00 95.25 123 ARG A C 1
ATOM 993 O O . ARG A 1 123 ? -19.620 -1.306 10.508 1.00 95.25 123 ARG A O 1
ATOM 1000 N N . ALA A 1 124 ? -19.611 -1.603 8.278 1.00 95.44 124 ALA A N 1
ATOM 1001 C CA . ALA A 1 124 ? -20.375 -2.844 8.279 1.00 95.44 124 ALA A CA 1
ATOM 1002 C C . ALA A 1 124 ? -19.638 -3.963 9.028 1.00 95.44 124 ALA A C 1
ATOM 1004 O O . ALA A 1 124 ? -20.249 -4.644 9.847 1.00 95.44 124 ALA A O 1
ATOM 1005 N N . GLU A 1 125 ? -18.328 -4.109 8.806 1.00 95.50 125 GLU A N 1
ATOM 1006 C CA . GLU A 1 125 ? -17.495 -5.065 9.545 1.00 95.50 125 GLU A CA 1
ATOM 1007 C C . GLU A 1 125 ? -17.455 -4.738 11.040 1.00 95.50 125 GLU A C 1
ATOM 1009 O O . GLU A 1 125 ? -17.685 -5.625 11.859 1.00 95.50 125 GLU A O 1
ATOM 1014 N N . ALA A 1 126 ? -17.255 -3.463 11.395 1.00 95.06 126 ALA A N 1
ATOM 1015 C CA . ALA A 1 126 ? -17.270 -3.029 12.792 1.00 95.06 126 ALA A CA 1
ATOM 1016 C C . ALA A 1 126 ? -18.620 -3.312 13.472 1.00 95.06 126 ALA A C 1
ATOM 1018 O O . ALA A 1 126 ? -18.659 -3.822 14.586 1.00 95.06 126 ALA A O 1
ATOM 1019 N N . THR A 1 127 ? -19.736 -3.013 12.801 1.00 94.62 127 THR A N 1
ATOM 1020 C CA . THR A 1 127 ? -21.086 -3.261 13.326 1.00 94.62 127 THR A CA 1
ATOM 1021 C C . THR A 1 127 ? -21.353 -4.746 13.511 1.00 94.62 127 THR A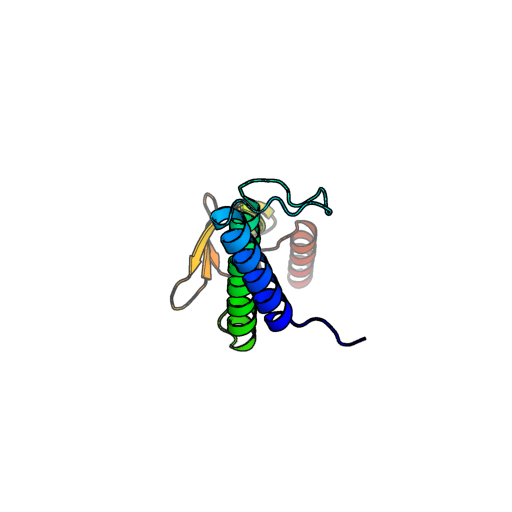 C 1
ATOM 1023 O O . THR A 1 127 ? -21.862 -5.142 14.554 1.00 94.62 127 THR A O 1
ATOM 1026 N N . LYS A 1 128 ? -20.967 -5.578 12.540 1.00 95.94 128 LYS A N 1
ATOM 1027 C CA . LYS A 1 128 ? -21.085 -7.030 12.670 1.00 95.94 128 LYS A CA 1
ATOM 1028 C C . LYS A 1 128 ? -20.301 -7.539 13.883 1.00 95.94 128 LYS A C 1
ATOM 1030 O O . LYS A 1 128 ? -20.841 -8.309 14.668 1.00 95.94 128 LYS A O 1
ATOM 1035 N N . LYS A 1 129 ? -19.057 -7.080 14.054 1.00 94.81 129 LYS A N 1
ATOM 1036 C CA . LYS A 1 129 ? -18.223 -7.490 15.186 1.00 94.81 129 LYS A CA 1
ATOM 1037 C C . LYS A 1 129 ? -18.810 -7.054 16.527 1.00 94.81 129 LYS A C 1
ATOM 1039 O O . LYS A 1 129 ? -18.775 -7.831 17.473 1.00 94.81 129 LYS A O 1
ATOM 1044 N N . LEU A 1 130 ? -19.365 -5.846 16.599 1.00 93.75 130 LEU A N 1
ATOM 1045 C CA . LEU A 1 130 ? -20.005 -5.350 17.814 1.00 93.75 130 LEU A CA 1
ATOM 1046 C C . LEU A 1 130 ? -21.186 -6.242 18.232 1.00 93.75 130 LEU A C 1
ATOM 1048 O O . LEU A 1 130 ? -21.243 -6.650 19.385 1.00 93.75 130 LEU A O 1
ATOM 1052 N N . TYR A 1 131 ? -22.052 -6.635 17.291 1.00 92.81 131 TYR A N 1
ATOM 1053 C CA . TYR A 1 131 ? -23.145 -7.572 17.581 1.00 92.81 131 TYR A CA 1
ATOM 1054 C C . TYR A 1 131 ? -22.645 -8.944 18.057 1.00 92.81 131 TYR A C 1
ATOM 1056 O O . TYR A 1 131 ? -23.175 -9.480 19.024 1.00 92.81 131 TYR A O 1
ATOM 1064 N N . GLU A 1 132 ? -21.59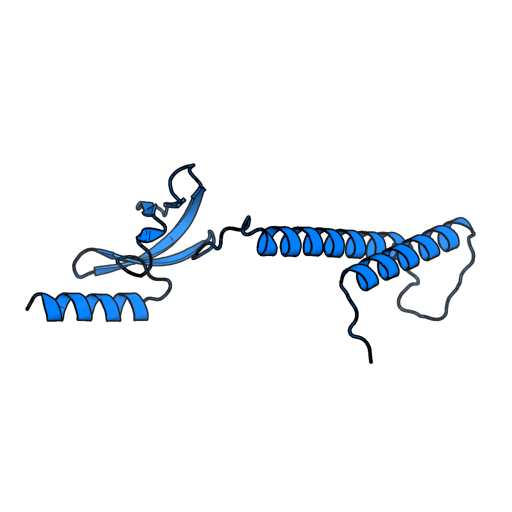2 -9.493 17.434 1.00 92.81 132 GLU A N 1
ATOM 1065 C CA . GLU A 1 132 ? -20.971 -10.751 17.889 1.00 92.81 132 GLU A CA 1
ATOM 1066 C C . GLU A 1 132 ? -20.461 -10.651 19.340 1.00 92.81 132 GLU A C 1
ATOM 1068 O O . GLU A 1 132 ? -20.528 -11.624 20.088 1.00 92.81 132 GLU A O 1
ATOM 1073 N N . MET A 1 133 ? -19.940 -9.486 19.741 1.00 89.06 133 MET A N 1
ATOM 1074 C CA . MET A 1 133 ? -19.475 -9.235 21.108 1.00 89.06 133 MET A CA 1
ATOM 1075 C C . MET A 1 133 ? -20.635 -9.070 22.099 1.00 89.06 133 MET A C 1
ATOM 1077 O O . MET A 1 133 ? -20.512 -9.496 23.244 1.00 89.06 133 MET A O 1
ATOM 1081 N N . GLU A 1 134 ? -21.748 -8.460 21.690 1.00 88.00 134 GLU A N 1
ATOM 1082 C CA . GLU A 1 134 ? -22.946 -8.311 22.527 1.00 88.00 134 GLU A CA 1
ATOM 1083 C C . GLU A 1 134 ? -23.629 -9.663 22.782 1.00 88.00 134 GLU A C 1
ATOM 1085 O O . GLU A 1 134 ? -23.953 -9.970 23.926 1.00 88.00 134 GLU A O 1
ATOM 1090 N N . GLU A 1 135 ? -23.769 -10.512 21.757 1.00 86.75 135 GLU A N 1
ATOM 1091 C CA . GLU A 1 135 ? -24.369 -11.851 21.890 1.00 86.75 135 GLU A CA 1
ATOM 1092 C C . GLU A 1 135 ? -23.561 -12.796 22.792 1.00 86.75 135 GLU A C 1
ATOM 1094 O O . GLU A 1 135 ? -24.129 -13.677 23.427 1.00 86.75 135 GLU A O 1
ATOM 1099 N N . GLN A 1 136 ? -22.237 -12.636 22.859 1.00 76.56 136 GLN A N 1
ATOM 1100 C CA . GLN A 1 136 ? -21.378 -13.461 23.719 1.00 76.56 136 GLN A CA 1
ATOM 1101 C C . GLN A 1 136 ? -21.402 -13.035 25.192 1.00 76.56 136 GLN A C 1
ATOM 1103 O O . GLN A 1 136 ? -21.001 -13.813 26.057 1.00 76.56 136 GLN A O 1
ATOM 1108 N N . ASN A 1 137 ? -21.833 -11.802 25.468 1.00 66.94 137 ASN A N 1
ATOM 1109 C CA . ASN A 1 137 ? -21.833 -11.208 26.803 1.00 66.94 137 ASN A CA 1
ATOM 1110 C C . ASN A 1 137 ? -23.236 -11.127 27.439 1.00 66.94 137 ASN A C 1
ATOM 1112 O O . ASN A 1 137 ? -23.338 -10.671 28.581 1.00 66.94 137 ASN A O 1
ATOM 1116 N N . GLY A 1 138 ? -24.291 -11.534 26.721 1.00 51.94 138 GLY A N 1
ATOM 1117 C CA . GLY A 1 138 ? -25.682 -11.604 27.195 1.00 51.94 138 GLY A CA 1
ATOM 1118 C C . GLY A 1 138 ? -26.113 -13.013 27.579 1.00 51.94 138 GLY A C 1
ATOM 1119 O O . GLY A 1 138 ? -26.884 -13.128 28.559 1.00 51.94 138 GLY A O 1
#

Secondary structure (DSSP, 8-state):
-PPPPHHHHHHHHHHHHHHHHHHHHTT----S-TTS-STTHHHHHHHHHHHHHHHHHHHHHHHTT-PPPPSS-TT-EEEEEETTEEEEEE--EEEE-SS-EEEE-SS-EEEGGGBTTTEESSHHHHHHHHHHHHHHH-